Protein AF-A0A2M8ITM5-F1 (afdb_monomer_lite)

Structure (mmCIF, N/CA/C/O backbone):
data_AF-A0A2M8ITM5-F1
#
_ent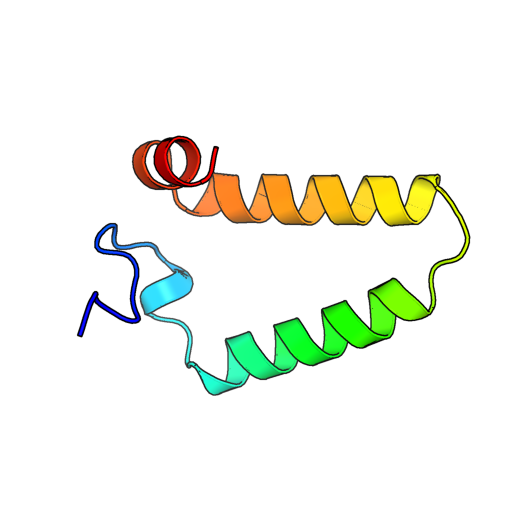ry.id   AF-A0A2M8ITM5-F1
#
loop_
_atom_site.group_PDB
_atom_site.id
_atom_site.type_symbol
_atom_site.label_atom_id
_atom_site.label_alt_id
_atom_site.label_comp_id
_atom_site.label_asym_id
_atom_site.label_entity_id
_atom_site.label_seq_id
_atom_site.pdbx_PDB_ins_code
_atom_site.Cartn_x
_atom_site.Cartn_y
_atom_site.Cartn_z
_atom_site.occupancy
_atom_site.B_iso_or_equiv
_atom_site.auth_seq_id
_atom_site.auth_comp_id
_atom_site.auth_asym_id
_atom_site.auth_atom_id
_atom_site.pdbx_PDB_model_num
ATOM 1 N N . MET A 1 1 ? 4.294 16.712 21.863 1.00 46.31 1 MET A N 1
ATOM 2 C CA . MET A 1 1 ? 4.665 15.900 20.687 1.00 46.31 1 MET A CA 1
ATOM 3 C C . MET A 1 1 ? 3.619 16.129 19.621 1.00 46.31 1 MET A C 1
ATOM 5 O O . MET A 1 1 ? 2.443 15.938 19.902 1.00 46.31 1 MET A O 1
ATOM 9 N N . ILE A 1 2 ? 4.041 16.571 18.440 1.00 55.59 2 ILE A N 1
ATOM 10 C CA . ILE A 1 2 ? 3.238 16.441 17.218 1.00 55.59 2 ILE A CA 1
ATOM 11 C C . ILE A 1 2 ? 2.878 14.949 17.103 1.00 55.59 2 ILE A C 1
ATOM 13 O O . ILE A 1 2 ? 3.760 14.109 17.273 1.00 55.59 2 ILE A O 1
ATOM 17 N N . SER A 1 3 ? 1.592 14.621 16.991 1.00 72.56 3 SER A N 1
ATOM 18 C CA . SER A 1 3 ? 1.067 13.248 17.075 1.00 72.56 3 SER A CA 1
ATOM 19 C C . SER A 1 3 ? 1.850 12.256 16.192 1.00 72.56 3 SER A C 1
ATOM 21 O O . SER A 1 3 ? 2.063 12.528 15.015 1.00 72.56 3 SER A O 1
ATOM 23 N N . LEU A 1 4 ? 2.243 11.096 16.747 1.00 80.44 4 LEU A N 1
ATOM 24 C CA . LEU A 1 4 ? 2.878 9.980 16.010 1.00 80.44 4 LEU A CA 1
ATOM 25 C C . LEU A 1 4 ? 1.890 9.205 15.121 1.00 80.44 4 LEU A C 1
ATOM 27 O O . LEU A 1 4 ? 2.274 8.282 14.404 1.00 80.44 4 LEU A O 1
ATOM 31 N N . THR A 1 5 ? 0.610 9.554 15.189 1.00 83.81 5 THR A N 1
ATOM 32 C CA . THR A 1 5 ? -0.467 8.946 14.414 1.00 83.81 5 THR A CA 1
ATOM 33 C C . THR A 1 5 ? -1.159 10.002 13.567 1.00 83.81 5 THR A C 1
ATOM 35 O O . THR A 1 5 ? -1.316 11.151 13.990 1.00 83.81 5 THR A O 1
ATOM 38 N N . SER A 1 6 ? -1.597 9.604 12.375 1.00 86.44 6 SER A N 1
ATOM 39 C CA . SER A 1 6 ? -2.461 10.432 11.534 1.00 86.44 6 SER A CA 1
ATOM 40 C C . SER A 1 6 ? -3.716 10.845 12.321 1.00 86.44 6 SER A C 1
ATOM 42 O O . SER A 1 6 ? -4.307 9.992 12.981 1.00 86.44 6 SER A O 1
ATOM 44 N N . PRO A 1 7 ? -4.157 12.116 12.254 1.00 90.44 7 PRO A N 1
ATOM 45 C CA . PRO A 1 7 ? -5.446 12.526 12.814 1.00 90.44 7 PRO A CA 1
ATOM 46 C C . PRO A 1 7 ? -6.632 11.983 11.999 1.00 90.44 7 PRO A C 1
ATOM 48 O O . PRO A 1 7 ? -7.756 11.959 12.489 1.00 90.44 7 PRO A O 1
ATOM 51 N N . ILE A 1 8 ? -6.388 11.556 10.755 1.00 93.88 8 ILE A N 1
ATOM 52 C CA . ILE A 1 8 ? -7.383 10.927 9.885 1.00 93.88 8 ILE A CA 1
ATOM 53 C C . ILE A 1 8 ? -7.369 9.426 10.168 1.00 93.88 8 ILE A C 1
ATOM 55 O O . ILE A 1 8 ? -6.381 8.748 9.858 1.00 93.88 8 ILE A O 1
ATOM 59 N N . GLU A 1 9 ? -8.454 8.925 10.757 1.00 93.88 9 GLU A N 1
ATOM 60 C CA . GLU A 1 9 ? -8.636 7.501 11.027 1.00 93.88 9 GLU A CA 1
ATOM 61 C C . GLU A 1 9 ? -8.847 6.728 9.717 1.00 93.88 9 GLU A C 1
ATOM 63 O O . GLU A 1 9 ? -9.618 7.113 8.841 1.00 93.88 9 GLU A O 1
ATOM 68 N N . THR A 1 10 ? -8.150 5.603 9.591 1.00 94.56 10 THR A N 1
ATOM 69 C CA . THR A 1 10 ? -8.220 4.694 8.441 1.00 94.56 10 THR A CA 1
ATOM 70 C C . THR A 1 10 ? -8.352 3.261 8.936 1.00 94.56 10 THR A C 1
ATOM 72 O O . THR A 1 10 ? -8.042 2.963 10.091 1.00 94.56 10 THR A O 1
ATOM 75 N N . TRP A 1 11 ? -8.732 2.327 8.062 1.00 94.75 11 TRP A N 1
ATOM 76 C CA . TRP A 1 11 ? -8.805 0.904 8.421 1.00 94.75 11 TRP A CA 1
ATOM 77 C C . TRP A 1 11 ? -7.482 0.371 8.997 1.00 94.75 11 TRP A C 1
ATOM 79 O O . TRP A 1 11 ? -7.494 -0.468 9.901 1.00 94.75 11 TRP A O 1
ATOM 89 N N . ALA A 1 12 ? -6.351 0.912 8.531 1.00 93.56 12 ALA A N 1
ATOM 90 C CA . ALA A 1 12 ? -5.026 0.527 8.982 1.00 93.56 12 ALA A CA 1
ATOM 91 C C . ALA A 1 12 ? -4.794 0.856 10.463 1.00 93.56 12 ALA A C 1
ATOM 93 O O . ALA A 1 12 ? -3.958 0.211 11.085 1.00 93.56 12 ALA A O 1
ATOM 94 N N . HIS A 1 13 ? -5.530 1.783 11.085 1.00 94.38 13 HIS A N 1
ATOM 95 C CA . HIS A 1 13 ? -5.390 2.068 12.520 1.00 94.38 13 HIS A CA 1
ATOM 96 C C . HIS A 1 13 ? -5.690 0.845 13.395 1.00 94.38 13 HIS A C 1
ATOM 98 O O . HIS A 1 13 ? -5.047 0.666 14.425 1.00 94.38 13 HIS A O 1
ATOM 104 N N . ARG A 1 14 ? -6.567 -0.053 12.931 1.00 93.88 14 ARG A N 1
ATOM 105 C CA . ARG A 1 14 ? -6.913 -1.305 13.621 1.00 93.88 14 ARG A CA 1
ATOM 106 C C . ARG A 1 14 ? -5.874 -2.416 13.455 1.00 93.88 14 ARG A C 1
ATOM 108 O O . ARG A 1 14 ? -5.931 -3.415 14.164 1.00 93.88 14 ARG A O 1
ATOM 115 N N . VAL A 1 15 ? -4.927 -2.263 12.529 1.00 95.06 15 VAL A N 1
ATOM 116 C CA . VAL A 1 15 ? -3.869 -3.254 12.307 1.00 95.06 15 VAL A CA 1
ATOM 117 C C . VAL A 1 15 ? -2.782 -3.091 13.381 1.00 95.06 15 VAL A C 1
ATOM 119 O O . VAL A 1 15 ? -2.299 -1.967 13.580 1.00 95.06 15 VAL A O 1
ATOM 122 N N . PRO A 1 16 ? -2.348 -4.182 14.045 1.00 96.25 16 PRO A N 1
ATOM 123 C CA . PRO A 1 16 ? -1.283 -4.136 15.042 1.00 96.25 16 PRO A CA 1
ATOM 124 C C . PRO A 1 16 ? -0.010 -3.484 14.500 1.00 96.25 16 PRO A C 1
ATOM 126 O O . PRO A 1 16 ? 0.400 -3.741 13.366 1.00 96.25 16 PRO A O 1
ATOM 129 N N . ALA A 1 17 ? 0.654 -2.674 15.328 1.00 92.75 17 ALA A N 1
ATOM 130 C CA . ALA A 1 17 ? 1.871 -1.968 14.930 1.00 92.75 17 ALA A CA 1
ATOM 131 C C . ALA A 1 17 ? 2.963 -2.929 14.429 1.00 92.75 17 ALA A C 1
ATOM 133 O O . ALA A 1 17 ? 3.550 -2.688 13.379 1.00 92.75 17 ALA A O 1
ATOM 134 N N . GLY A 1 18 ? 3.168 -4.059 15.115 1.00 96.31 18 GLY A N 1
ATOM 135 C CA . GLY A 1 18 ? 4.160 -5.063 14.717 1.00 96.31 18 GLY A CA 1
ATOM 136 C C . GLY A 1 18 ? 3.939 -5.613 13.305 1.00 96.31 18 GLY A C 1
ATOM 137 O O . GLY A 1 18 ? 4.899 -5.754 12.557 1.00 96.31 18 GLY A O 1
ATOM 138 N N . ALA A 1 19 ? 2.686 -5.840 12.897 1.00 96.81 19 ALA A N 1
ATOM 139 C CA . ALA A 1 19 ? 2.374 -6.317 11.549 1.00 96.81 19 ALA A CA 1
ATOM 140 C C . ALA A 1 19 ? 2.719 -5.270 10.477 1.00 96.81 19 ALA A C 1
ATOM 142 O O . ALA A 1 19 ? 3.296 -5.611 9.447 1.00 96.81 19 ALA A O 1
ATOM 143 N N . LYS A 1 20 ? 2.432 -3.986 10.740 1.00 94.38 20 LYS A N 1
ATOM 144 C CA . LYS A 1 20 ? 2.812 -2.879 9.844 1.00 94.38 20 LYS A CA 1
ATOM 145 C C . LYS A 1 20 ? 4.324 -2.774 9.702 1.00 94.38 20 LYS A C 1
ATOM 147 O O . LYS A 1 20 ? 4.823 -2.631 8.593 1.00 94.38 20 LYS A O 1
ATOM 152 N N . LEU A 1 21 ? 5.041 -2.854 10.822 1.00 96.81 21 LEU A N 1
ATOM 153 C CA . LEU A 1 21 ? 6.496 -2.745 10.837 1.00 96.81 21 LEU A C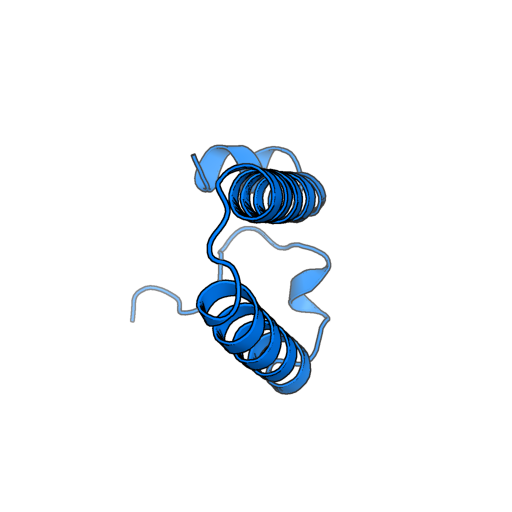A 1
ATOM 154 C C . LEU A 1 21 ? 7.154 -3.941 10.146 1.00 96.81 21 LEU A C 1
ATOM 156 O O . LEU A 1 21 ? 8.050 -3.737 9.339 1.00 96.81 21 LEU A O 1
ATOM 160 N N . ALA A 1 22 ? 6.669 -5.164 10.372 1.00 98.12 22 ALA A N 1
ATOM 161 C CA . ALA A 1 22 ? 7.158 -6.348 9.668 1.00 98.12 22 ALA A CA 1
ATOM 162 C C . ALA A 1 22 ? 6.923 -6.247 8.152 1.00 98.12 22 ALA A C 1
ATOM 164 O O . ALA A 1 22 ? 7.843 -6.492 7.373 1.00 98.12 22 ALA A O 1
ATOM 165 N N . ALA A 1 23 ? 5.725 -5.826 7.730 1.00 97.44 23 ALA A N 1
ATOM 166 C CA . ALA A 1 23 ? 5.426 -5.595 6.318 1.00 97.44 23 ALA A CA 1
ATOM 167 C C . ALA A 1 23 ? 6.340 -4.517 5.713 1.00 97.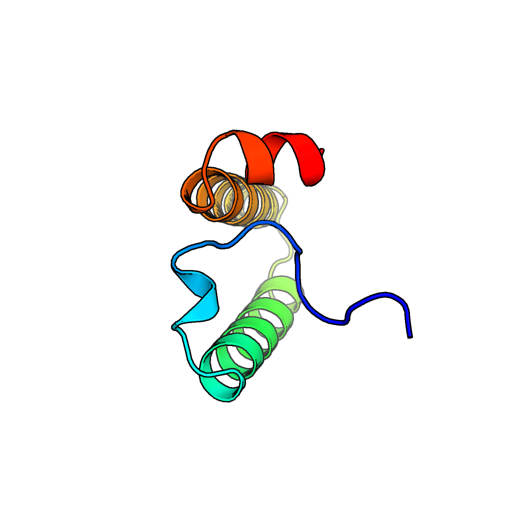44 23 ALA A C 1
ATOM 169 O O . ALA A 1 23 ? 6.873 -4.714 4.624 1.00 97.44 23 ALA A O 1
ATOM 170 N N . LEU A 1 24 ? 6.582 -3.418 6.437 1.00 97.06 24 LEU A N 1
ATOM 171 C CA . LEU A 1 24 ? 7.503 -2.360 6.023 1.00 97.06 24 LEU A CA 1
ATOM 172 C C . LEU A 1 24 ? 8.939 -2.881 5.877 1.00 97.06 24 LEU A C 1
ATOM 174 O O . LEU A 1 24 ? 9.593 -2.579 4.881 1.00 97.06 24 LEU A O 1
ATOM 178 N N . SER A 1 25 ? 9.427 -3.683 6.825 1.00 98.44 25 SER A N 1
ATOM 179 C CA . SER A 1 25 ? 10.760 -4.288 6.750 1.00 98.44 25 SER A CA 1
ATOM 180 C C . SER A 1 25 ? 10.896 -5.205 5.535 1.00 98.44 25 SER A C 1
ATOM 182 O O . SER A 1 25 ? 11.863 -5.075 4.788 1.00 98.44 25 SER A O 1
ATOM 184 N N . VAL A 1 26 ? 9.916 -6.084 5.293 1.00 98.50 26 VAL A N 1
ATOM 185 C CA . VAL A 1 26 ? 9.914 -6.987 4.128 1.00 98.50 26 VAL A CA 1
ATOM 186 C C . VAL A 1 26 ? 9.859 -6.198 2.822 1.00 98.50 26 VAL A C 1
ATOM 188 O O . VAL A 1 26 ? 10.648 -6.470 1.922 1.00 98.50 26 VAL A O 1
ATOM 191 N N . ALA A 1 27 ? 8.981 -5.196 2.727 1.00 97.75 27 ALA A N 1
ATOM 192 C CA . ALA A 1 27 ? 8.886 -4.336 1.551 1.00 97.75 27 ALA A CA 1
ATOM 193 C C . ALA A 1 27 ? 10.199 -3.588 1.292 1.00 97.75 27 ALA A C 1
ATOM 195 O O . ALA A 1 27 ? 10.632 -3.497 0.150 1.00 97.75 27 ALA A O 1
ATOM 196 N N . THR A 1 28 ? 10.863 -3.106 2.346 1.00 97.81 28 THR A N 1
ATOM 197 C CA . THR A 1 28 ? 12.150 -2.410 2.230 1.00 97.81 28 THR A CA 1
ATOM 198 C C . THR A 1 28 ? 13.225 -3.340 1.678 1.00 97.81 28 THR A C 1
ATOM 200 O O . THR A 1 28 ? 13.856 -3.006 0.684 1.00 97.81 28 THR A O 1
ATOM 203 N N . VAL A 1 29 ? 13.404 -4.529 2.262 1.00 98.44 29 VAL A N 1
ATOM 204 C CA . VAL A 1 29 ? 14.372 -5.511 1.743 1.00 98.44 29 VAL A CA 1
ATOM 205 C C . VAL A 1 29 ? 14.034 -5.893 0.302 1.00 98.44 29 VAL A C 1
ATOM 207 O O . VAL A 1 29 ? 14.921 -5.898 -0.542 1.00 98.44 29 VAL A O 1
ATOM 210 N N . GLY A 1 30 ? 12.757 -6.151 0.006 1.00 97.88 30 GLY A N 1
ATOM 211 C CA . GLY A 1 30 ? 12.292 -6.475 -1.340 1.00 97.88 30 GLY A CA 1
ATOM 212 C C . GLY A 1 30 ? 12.623 -5.387 -2.360 1.00 97.88 30 GLY A C 1
ATOM 213 O O . GLY A 1 30 ? 13.150 -5.707 -3.415 1.00 97.88 30 GLY A O 1
ATOM 214 N N . LEU A 1 31 ? 12.388 -4.113 -2.029 1.00 97.88 31 LEU A N 1
ATOM 215 C CA . LEU A 1 31 ? 12.713 -2.973 -2.893 1.00 97.88 31 LEU A CA 1
ATOM 216 C C . LEU A 1 31 ? 14.208 -2.879 -3.213 1.00 97.88 31 LEU A C 1
ATOM 218 O O . LEU A 1 31 ? 14.557 -2.591 -4.350 1.00 97.88 31 LEU A O 1
ATOM 222 N N . PHE A 1 32 ? 15.081 -3.143 -2.238 1.00 97.50 32 PHE A N 1
ATOM 223 C CA . PHE A 1 32 ? 16.536 -3.121 -2.438 1.00 97.50 32 PHE A CA 1
ATOM 224 C C . PHE A 1 32 ? 17.059 -4.270 -3.310 1.00 97.50 32 PHE A C 1
ATOM 226 O O . PHE A 1 32 ? 18.210 -4.226 -3.732 1.00 97.50 32 PHE A O 1
ATOM 233 N N . LEU A 1 33 ? 16.241 -5.292 -3.566 1.00 97.62 33 LEU A N 1
ATOM 234 C CA . LEU A 1 33 ? 16.566 -6.392 -4.474 1.00 97.62 33 LEU A CA 1
ATOM 235 C C . LEU A 1 33 ? 16.081 -6.138 -5.912 1.00 97.62 33 LEU A C 1
ATOM 237 O O . LEU A 1 33 ? 16.291 -6.990 -6.772 1.00 97.62 33 LEU A O 1
ATOM 241 N N . LEU A 1 34 ? 15.391 -5.021 -6.175 1.00 97.19 34 LEU A N 1
ATOM 242 C CA . LEU A 1 34 ? 14.885 -4.676 -7.504 1.00 97.19 34 LEU A CA 1
ATOM 243 C C . LEU A 1 34 ? 15.871 -3.756 -8.226 1.00 97.19 34 LEU A C 1
ATOM 245 O O . LEU A 1 34 ? 16.157 -2.660 -7.750 1.00 97.19 34 LEU A O 1
ATOM 249 N N . ASP A 1 35 ? 16.296 -4.164 -9.421 1.00 96.12 35 ASP A N 1
ATOM 250 C CA . ASP A 1 35 ? 17.256 -3.414 -10.246 1.00 96.12 35 ASP A CA 1
ATOM 251 C C . ASP A 1 35 ? 16.644 -2.856 -11.542 1.00 96.12 35 ASP A C 1
ATOM 253 O O . ASP A 1 35 ? 17.327 -2.205 -12.335 1.00 96.12 35 ASP A O 1
ATOM 257 N N . ASP A 1 36 ? 15.353 -3.102 -11.786 1.00 96.06 36 ASP A N 1
ATOM 258 C CA . ASP A 1 36 ? 14.677 -2.695 -13.012 1.00 96.06 36 ASP A CA 1
ATOM 259 C C . ASP A 1 36 ? 13.577 -1.639 -12.763 1.00 96.06 36 ASP A C 1
ATOM 261 O O . ASP A 1 36 ? 12.851 -1.680 -11.761 1.00 96.06 36 ASP A O 1
ATOM 265 N N . PRO A 1 37 ? 13.412 -0.676 -13.688 1.00 96.62 37 PRO A N 1
ATOM 266 C CA . PRO A 1 37 ? 12.470 0.426 -13.517 1.00 96.62 37 PRO A CA 1
ATOM 267 C C . PRO A 1 37 ? 11.002 -0.017 -13.549 1.00 96.62 3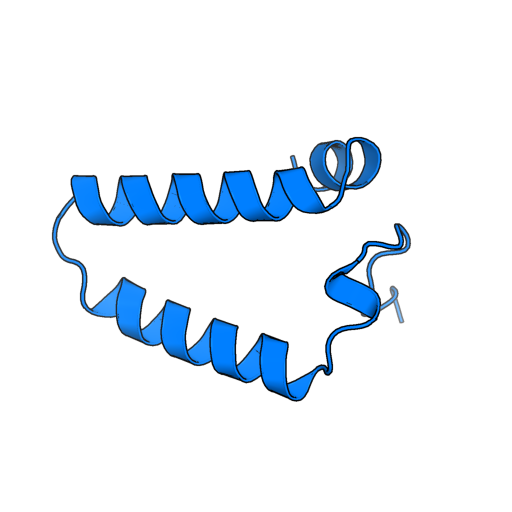7 PRO A C 1
ATOM 269 O O . PRO A 1 37 ? 10.147 0.692 -13.017 1.00 96.62 37 PRO A O 1
ATOM 272 N N . VAL A 1 38 ? 10.684 -1.165 -14.158 1.00 98.06 38 VAL A N 1
ATOM 273 C CA . VAL A 1 38 ? 9.302 -1.653 -14.253 1.00 98.06 38 VAL A CA 1
ATOM 274 C C . VAL A 1 38 ? 8.838 -2.153 -12.888 1.00 98.06 38 VAL A C 1
ATOM 276 O O . VAL A 1 38 ? 7.786 -1.724 -12.413 1.00 98.06 38 VAL A O 1
ATOM 279 N N . SER A 1 39 ? 9.637 -2.983 -12.218 1.00 97.31 39 SER A N 1
ATOM 280 C CA . SER A 1 39 ? 9.348 -3.493 -10.875 1.00 97.31 39 SER A CA 1
ATOM 281 C C . SER A 1 39 ? 9.253 -2.367 -9.844 1.00 97.31 39 SER A C 1
ATOM 283 O O . SER A 1 39 ? 8.336 -2.353 -9.019 1.00 97.31 39 SER A O 1
ATOM 285 N N . LEU A 1 40 ? 10.133 -1.364 -9.933 1.00 97.56 40 LEU A N 1
ATOM 286 C CA . LEU A 1 40 ? 10.037 -0.160 -9.103 1.00 97.56 40 LEU A CA 1
ATOM 287 C C . LEU A 1 40 ? 8.757 0.638 -9.395 1.00 97.56 40 LEU A C 1
ATOM 289 O O . LEU A 1 40 ? 8.085 1.088 -8.466 1.00 97.56 40 LEU A O 1
ATOM 293 N N . GLY A 1 41 ? 8.364 0.757 -10.667 1.00 98.06 41 GLY A N 1
ATOM 294 C CA . GLY A 1 41 ? 7.094 1.369 -11.061 1.00 98.06 41 GLY A CA 1
ATOM 295 C C . GLY A 1 41 ? 5.879 0.653 -10.464 1.00 98.06 41 GLY A C 1
ATOM 296 O O . GLY A 1 41 ? 4.963 1.302 -9.956 1.00 98.06 41 GLY A O 1
ATOM 297 N N . VAL A 1 42 ? 5.888 -0.684 -10.442 1.00 98.00 42 VAL A N 1
ATOM 298 C CA . VAL A 1 42 ? 4.841 -1.485 -9.785 1.00 98.00 42 VAL A CA 1
ATOM 299 C C . VAL A 1 42 ? 4.791 -1.203 -8.283 1.00 98.00 42 VAL A C 1
ATOM 301 O O . VAL A 1 42 ? 3.701 -1.042 -7.733 1.00 98.00 42 VAL A O 1
ATOM 304 N N . ALA A 1 43 ? 5.940 -1.081 -7.615 1.00 97.69 43 ALA A N 1
ATOM 305 C CA . ALA A 1 43 ? 5.975 -0.755 -6.193 1.00 97.69 43 ALA A CA 1
ATOM 306 C C . ALA A 1 43 ? 5.393 0.638 -5.893 1.00 97.69 43 ALA A C 1
ATOM 308 O O . ALA A 1 43 ? 4.636 0.794 -4.934 1.00 97.69 43 ALA A O 1
ATOM 309 N N . VAL A 1 44 ? 5.664 1.634 -6.743 1.00 97.44 44 VAL A N 1
ATOM 310 C CA . VAL A 1 44 ? 5.041 2.966 -6.641 1.00 97.44 44 VAL A CA 1
ATOM 311 C C . VAL A 1 44 ? 3.521 2.867 -6.772 1.00 97.44 44 VAL A C 1
ATOM 313 O O . VAL A 1 44 ? 2.795 3.430 -5.950 1.00 97.44 44 VAL A O 1
ATOM 316 N N . LEU A 1 45 ? 3.024 2.116 -7.759 1.00 98.12 45 LEU A N 1
ATOM 317 C CA . LEU A 1 45 ? 1.585 1.903 -7.934 1.00 98.12 45 LEU A CA 1
ATOM 318 C C . LEU A 1 45 ? 0.960 1.181 -6.735 1.00 98.12 45 LEU A C 1
ATOM 320 O O . LEU A 1 45 ? -0.148 1.530 -6.331 1.00 98.12 45 LEU 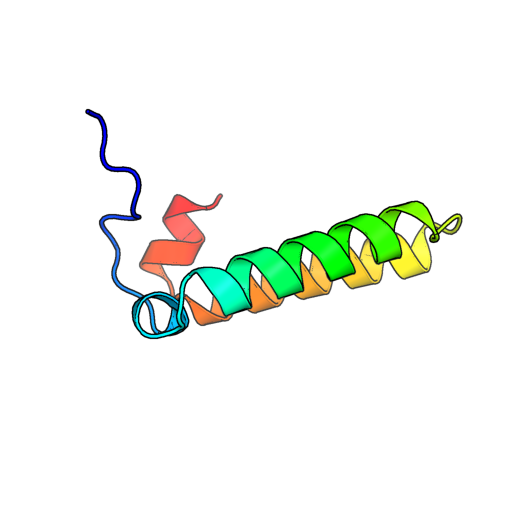A O 1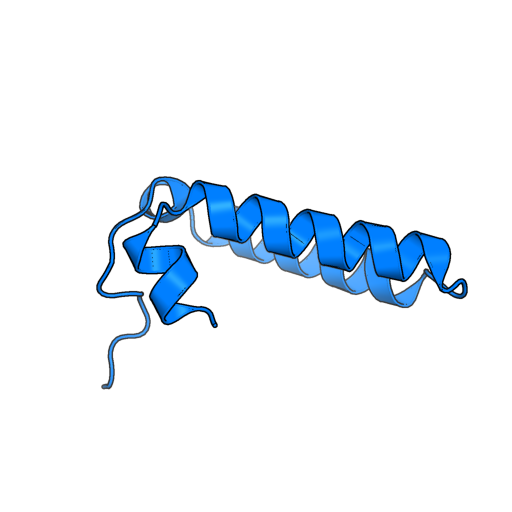
ATOM 324 N N . ALA A 1 46 ? 1.667 0.225 -6.130 1.00 97.62 46 ALA A N 1
ATOM 325 C CA . ALA A 1 46 ? 1.208 -0.462 -4.928 1.00 97.62 46 ALA A CA 1
ATOM 326 C C . ALA A 1 46 ? 1.081 0.497 -3.732 1.00 97.62 46 ALA A C 1
ATOM 328 O O . ALA A 1 46 ? 0.073 0.461 -3.025 1.00 97.62 46 ALA A O 1
ATOM 329 N N . VAL A 1 47 ? 2.053 1.395 -3.532 1.00 96.56 47 VAL A N 1
ATOM 330 C CA . VAL A 1 47 ? 1.983 2.432 -2.488 1.00 96.56 47 VAL A CA 1
ATOM 331 C C . VAL A 1 47 ? 0.831 3.397 -2.761 1.00 96.56 47 VAL A C 1
ATOM 333 O O . VAL A 1 47 ? 0.042 3.666 -1.858 1.00 96.56 47 VAL A O 1
ATOM 336 N N . ALA A 1 48 ? 0.674 3.867 -4.001 1.00 97.25 48 ALA A N 1
ATOM 337 C CA . ALA A 1 48 ? -0.438 4.735 -4.380 1.00 97.25 48 ALA A CA 1
ATOM 338 C C . ALA A 1 48 ? -1.795 4.060 -4.119 1.00 97.25 48 ALA A C 1
ATOM 340 O O . ALA A 1 48 ? -2.675 4.658 -3.500 1.00 97.25 48 ALA A O 1
ATOM 341 N N . ALA A 1 49 ? -1.948 2.792 -4.513 1.00 97.31 49 ALA A N 1
ATOM 342 C CA . ALA A 1 49 ? -3.150 2.009 -4.253 1.00 97.31 49 ALA A CA 1
ATOM 343 C C . ALA A 1 49 ? -3.419 1.860 -2.750 1.00 97.31 49 ALA A C 1
ATOM 345 O O . ALA A 1 49 ? -4.551 2.065 -2.311 1.00 97.31 49 ALA A O 1
ATOM 346 N N . LEU A 1 50 ? -2.390 1.573 -1.944 1.00 96.00 50 LEU A N 1
ATOM 347 C CA . LEU A 1 50 ? -2.524 1.476 -0.492 1.00 96.00 50 LEU A CA 1
ATOM 348 C C . LEU A 1 50 ? -2.981 2.809 0.116 1.00 96.00 50 LEU A C 1
ATOM 350 O O . LEU A 1 50 ? -3.907 2.815 0.928 1.00 96.00 50 LEU A O 1
ATOM 354 N N . THR A 1 51 ? -2.415 3.936 -0.322 1.00 95.38 51 THR A N 1
ATOM 355 C CA . THR A 1 51 ? -2.849 5.277 0.098 1.00 95.38 51 THR A CA 1
ATOM 356 C C . THR A 1 51 ? -4.316 5.519 -0.258 1.00 95.38 51 THR A C 1
ATOM 358 O O . THR A 1 51 ? -5.075 5.987 0.591 1.00 95.38 51 THR A O 1
ATOM 361 N N . LEU A 1 52 ? -4.756 5.120 -1.459 1.00 96.69 52 LEU A N 1
ATOM 362 C CA . LEU A 1 52 ? -6.156 5.229 -1.892 1.00 96.69 52 LEU A CA 1
ATOM 363 C C . LEU A 1 52 ? -7.127 4.454 -0.991 1.00 96.69 52 LEU A C 1
ATOM 365 O O . LEU A 1 52 ? -8.238 4.929 -0.746 1.00 96.69 52 LEU A O 1
ATOM 369 N N . THR A 1 53 ? -6.711 3.318 -0.419 1.00 96.56 53 THR A N 1
ATOM 370 C CA . THR A 1 53 ? -7.554 2.575 0.540 1.00 96.56 53 THR A CA 1
ATOM 371 C C . THR A 1 53 ? -7.803 3.326 1.854 1.00 96.56 53 THR A C 1
ATOM 373 O O . THR A 1 53 ? -8.740 2.992 2.578 1.00 96.56 53 THR A O 1
ATOM 376 N N . GLY A 1 54 ? -6.995 4.344 2.174 1.00 94.06 54 GLY A N 1
ATOM 377 C CA . GLY A 1 54 ? -7.179 5.204 3.345 1.00 94.06 54 GLY A CA 1
ATOM 378 C C . GLY A 1 54 ? -8.339 6.198 3.219 1.00 94.06 54 GLY A C 1
ATOM 379 O O . GLY A 1 54 ? -8.719 6.806 4.215 1.00 94.06 54 GLY A O 1
ATOM 380 N N . GLY A 1 55 ? -8.927 6.346 2.027 1.00 94.88 55 GLY A N 1
ATOM 381 C CA . GLY A 1 55 ? -10.023 7.277 1.757 1.00 94.88 55 GLY A CA 1
ATOM 382 C C . GLY A 1 55 ? -9.555 8.643 1.248 1.00 94.88 55 GLY A C 1
ATOM 383 O O . GLY A 1 55 ? -8.372 8.974 1.274 1.00 94.88 55 GLY A O 1
ATOM 384 N N . ARG A 1 56 ? -10.507 9.453 0.764 1.00 93.56 56 ARG A N 1
ATOM 385 C CA . ARG A 1 56 ? -10.222 10.712 0.050 1.00 93.56 56 ARG A CA 1
ATOM 386 C C . ARG A 1 56 ? -9.449 11.721 0.897 1.00 93.56 56 ARG A C 1
ATOM 388 O O . ARG A 1 56 ? -8.466 12.283 0.420 1.00 93.56 56 ARG A O 1
ATOM 395 N N . ASP A 1 57 ? -9.850 11.911 2.148 1.00 94.19 57 ASP A N 1
ATOM 396 C CA . ASP A 1 57 ? -9.203 12.887 3.030 1.00 94.19 57 ASP A CA 1
ATOM 397 C C . ASP A 1 57 ? -7.763 12.478 3.350 1.00 94.19 57 ASP A C 1
ATOM 399 O O . ASP A 1 57 ? -6.855 13.305 3.277 1.00 94.19 57 ASP A O 1
ATOM 403 N N . PHE A 1 58 ? -7.533 11.183 3.597 1.00 94.31 58 PHE A N 1
ATOM 404 C CA . PHE A 1 58 ? -6.191 10.639 3.798 1.00 94.31 58 PHE A CA 1
ATOM 405 C C . PHE A 1 58 ? -5.327 10.804 2.544 1.00 94.31 58 PHE A C 1
ATOM 407 O O . PHE A 1 58 ? -4.202 11.284 2.628 1.00 94.31 58 PHE A O 1
ATOM 414 N N . THR A 1 59 ? -5.869 10.479 1.365 1.00 94.94 59 THR A N 1
ATOM 415 C CA . THR A 1 59 ? -5.133 10.619 0.098 1.00 94.94 59 THR A CA 1
ATOM 416 C C . THR A 1 59 ? -4.769 12.058 -0.215 1.00 94.94 59 THR A C 1
ATOM 418 O O . THR A 1 59 ? -3.683 12.315 -0.718 1.00 94.94 59 THR A O 1
ATOM 421 N N . ARG A 1 60 ? -5.650 13.005 0.118 1.00 94.31 60 ARG A N 1
ATOM 422 C CA . ARG A 1 60 ? -5.409 14.431 -0.087 1.00 94.31 60 ARG A CA 1
ATOM 423 C C . ARG A 1 60 ? -4.345 14.971 0.863 1.00 94.31 60 ARG A C 1
ATOM 425 O O . ARG A 1 60 ? -3.629 15.883 0.484 1.00 94.31 60 ARG A O 1
ATOM 432 N N . ALA A 1 61 ? -4.259 14.430 2.076 1.00 92.19 61 ALA A N 1
ATOM 433 C CA . ALA A 1 61 ? -3.228 14.792 3.045 1.00 92.19 61 ALA A CA 1
ATOM 434 C C . ALA A 1 61 ? -1.862 14.142 2.752 1.00 92.19 61 ALA A C 1
ATOM 436 O O . ALA A 1 61 ? -0.851 14.601 3.273 1.00 92.19 61 ALA A O 1
ATOM 437 N N . ALA A 1 62 ? -1.838 13.064 1.964 1.00 86.88 62 ALA A N 1
ATOM 438 C CA . ALA A 1 62 ? -0.625 12.343 1.583 1.00 86.88 62 ALA A CA 1
ATOM 439 C C . ALA A 1 62 ? 0.068 12.900 0.322 1.00 86.88 62 ALA A C 1
ATOM 441 O O . ALA A 1 62 ? 1.189 12.481 0.034 1.00 86.88 62 ALA A O 1
ATOM 442 N N . ALA A 1 63 ? -0.605 13.781 -0.429 1.00 79.62 63 ALA A N 1
ATOM 443 C CA . ALA A 1 63 ? -0.093 14.457 -1.625 1.00 79.62 63 ALA A CA 1
ATOM 444 C C . ALA A 1 63 ? 0.518 15.818 -1.272 1.00 79.62 63 ALA A C 1
ATOM 446 O O . ALA A 1 63 ? 1.560 16.154 -1.876 1.00 79.62 63 ALA A O 1
#

Sequence (63 aa):
MISLTSPIETWAHRVPAGAKLAALSVATVGLFLLDDPVSLGVAVLAVAALTLTGGRDFTRAAA

Radius of gyration: 13.58 Å; chains: 1; bounding box: 28×23×35 Å

pLDDT: mean 93.3, std 9.1, range [46.31, 98.5]

Organism: NCBI:txid2029104

Foldseek 3Di:
DPDPDDPQDFPCVPPDPVVVVVVVVVVVVVCVPDDDPVVVVVVVVVVLVVQVNRDDVSVVVVD

Secondary structure (DSSP, 8-state):
---SS-SS--GGGGS-HHHHHHHHHHHHHHHHT--SHHHHHHHHHHHHHHHHHT-HHHHHHH-